Protein AF-A0A1I9G8Q1-F1 (afdb_monomer)

Secondary structure (DSSP, 8-state):
-EEEEE-SS-S-TT-SEEEEEEEEE-TT--TTSPPEEEEEESS-SSGGGSB-TTGGGT----GGG-SSBS-EEEEGGG-EE-----GGG--TT-EEEEE-TTS-EEEEEEEEEETTEEEEEETTT--EEEEEGGGEEE----S--TTHHHHTTSS--

Foldseek 3Di:
DWWWAADPDCLDPVAGTFTWDFDAWDPPQDPPGATKTFIAGPAAQDQQNAADPCLVVVRDPCPPNDSYYPGDIGGPVRIHHDDADDLVPDDAQFWKWAQDPVRHTFIWGFHDDDPQKTWTQGPPPRDTDIDGSVRIGGRDPPPDDPVVVVVVVVVPD

Mean predicted aligned error: 7.54 Å

Solvent-accessible surface area (backbone atoms only — not comparable to full-atom values): 9383 Å² total; per-residue (Å²): 92,70,27,26,33,67,63,101,60,89,87,43,95,92,56,72,63,37,54,24,32,52,77,46,73,51,90,81,53,51,101,86,46,74,57,35,27,25,31,41,49,74,71,23,67,48,64,60,40,32,70,29,69,42,50,80,64,80,63,56,85,53,70,91,76,42,70,34,22,86,46,48,83,39,51,53,86,66,47,42,83,60,72,86,69,65,69,87,73,64,45,71,70,34,48,26,32,36,70,42,96,89,76,29,34,42,56,23,32,30,72,41,78,58,90,64,37,31,35,30,30,30,68,89,78,64,49,72,47,79,43,50,59,92,55,49,43,64,51,84,75,72,86,80,61,81,74,61,69,61,60,66,58,71,76,70,119

Structure (mmCIF, N/CA/C/O backbone):
data_AF-A0A1I9G8Q1-F1
#
_entry.id   AF-A0A1I9G8Q1-F1
#
loop_
_atom_site.group_PDB
_atom_site.id
_atom_site.type_symbol
_atom_site.label_atom_id
_atom_site.label_alt_id
_atom_site.label_comp_id
_atom_site.label_asym_id
_atom_site.label_entity_id
_atom_site.label_seq_id
_atom_site.pdbx_PDB_ins_code
_atom_site.Cartn_x
_atom_site.Cartn_y
_atom_site.Cartn_z
_atom_site.occupancy
_atom_site.B_iso_or_equiv
_atom_site.auth_seq_id
_atom_site.auth_comp_id
_atom_site.auth_asym_id
_atom_site.auth_atom_id
_atom_site.pdbx_PDB_model_num
ATOM 1 N N . MET A 1 1 ? 13.715 -8.968 -3.236 1.00 86.50 1 MET A N 1
ATOM 2 C CA . MET A 1 1 ? 14.143 -8.683 -1.841 1.00 86.50 1 MET A CA 1
ATOM 3 C C . MET A 1 1 ? 13.046 -7.862 -1.184 1.00 86.50 1 MET A C 1
ATOM 5 O O . MET A 1 1 ? 12.560 -6.947 -1.833 1.00 86.50 1 MET A O 1
ATOM 9 N N . HIS A 1 2 ? 12.584 -8.235 0.009 1.00 94.38 2 HIS A N 1
ATOM 10 C CA . HIS A 1 2 ? 11.492 -7.534 0.697 1.00 94.38 2 HIS A CA 1
ATOM 11 C C . HIS A 1 2 ? 12.056 -6.391 1.551 1.00 94.38 2 HIS A C 1
ATOM 13 O O . HIS A 1 2 ? 13.112 -6.559 2.164 1.00 94.38 2 HIS A O 1
ATOM 19 N N . CYS A 1 3 ? 11.414 -5.228 1.528 1.00 94.88 3 CYS A N 1
ATOM 20 C CA . CYS A 1 3 ? 11.892 -4.018 2.185 1.00 94.88 3 CYS A CA 1
ATOM 21 C C . CYS A 1 3 ? 10.736 -3.116 2.637 1.00 94.88 3 CYS A C 1
ATOM 23 O O . CYS A 1 3 ? 9.564 -3.331 2.324 1.00 94.88 3 CYS A O 1
ATOM 25 N N . LEU A 1 4 ? 11.096 -2.072 3.375 1.00 94.81 4 LEU A N 1
ATOM 26 C CA . LEU A 1 4 ? 10.256 -0.906 3.593 1.00 94.81 4 LEU A CA 1
ATOM 27 C C . LEU A 1 4 ? 10.795 0.235 2.724 1.00 94.81 4 LEU A C 1
ATOM 29 O O . LEU A 1 4 ? 11.947 0.640 2.881 1.00 94.81 4 LEU A O 1
ATOM 33 N N . ALA A 1 5 ? 9.969 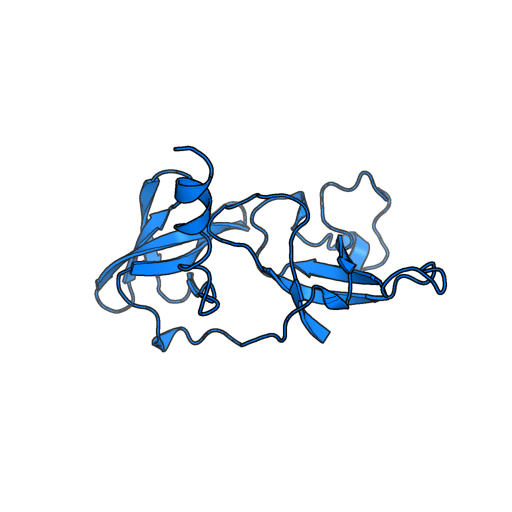0.757 1.822 1.00 95.25 5 ALA A N 1
ATOM 34 C CA . ALA A 1 5 ? 10.346 1.808 0.883 1.00 95.25 5 ALA A CA 1
ATOM 35 C C . ALA A 1 5 ? 9.529 3.091 1.117 1.00 95.25 5 ALA A C 1
ATOM 37 O O . ALA A 1 5 ? 8.339 3.003 1.447 1.00 95.25 5 ALA A O 1
ATOM 38 N N . PRO A 1 6 ? 10.122 4.285 0.938 1.00 94.75 6 PRO A N 1
ATOM 39 C CA . PRO A 1 6 ? 9.353 5.522 0.896 1.00 94.75 6 PRO A CA 1
ATOM 40 C C . PRO A 1 6 ? 8.471 5.553 -0.357 1.00 94.75 6 PRO A C 1
ATOM 42 O O . PRO A 1 6 ? 8.735 4.850 -1.336 1.00 94.75 6 PRO A O 1
ATOM 45 N N . TYR A 1 7 ? 7.443 6.399 -0.343 1.00 94.00 7 TYR A N 1
ATOM 46 C CA . TYR A 1 7 ? 6.684 6.748 -1.541 1.00 94.00 7 TYR A CA 1
ATOM 47 C C . TYR A 1 7 ? 6.874 8.230 -1.863 1.00 94.00 7 TYR A C 1
ATOM 49 O O . TYR A 1 7 ? 6.880 9.074 -0.967 1.00 94.00 7 TYR A O 1
ATOM 57 N N . ASN A 1 8 ? 7.049 8.552 -3.146 1.00 89.38 8 ASN A N 1
ATOM 58 C CA . ASN A 1 8 ? 7.358 9.909 -3.613 1.00 89.38 8 ASN A CA 1
ATOM 59 C C . ASN A 1 8 ? 6.218 10.919 -3.362 1.00 89.38 8 ASN A C 1
ATOM 61 O O . ASN A 1 8 ? 6.428 12.132 -3.415 1.00 89.38 8 ASN A O 1
ATOM 65 N N . ARG A 1 9 ? 5.009 10.430 -3.068 1.00 90.50 9 ARG A N 1
ATOM 66 C CA . ARG A 1 9 ? 3.817 11.224 -2.776 1.00 90.50 9 ARG A CA 1
ATOM 67 C C . ARG A 1 9 ? 3.296 10.897 -1.386 1.00 90.50 9 ARG A C 1
ATOM 69 O O . ARG A 1 9 ? 3.208 9.744 -0.979 1.00 90.50 9 ARG A O 1
ATOM 76 N N . THR A 1 10 ? 2.837 11.920 -0.676 1.00 89.19 10 THR A N 1
ATOM 77 C CA . THR A 1 10 ? 2.113 11.726 0.582 1.00 89.19 1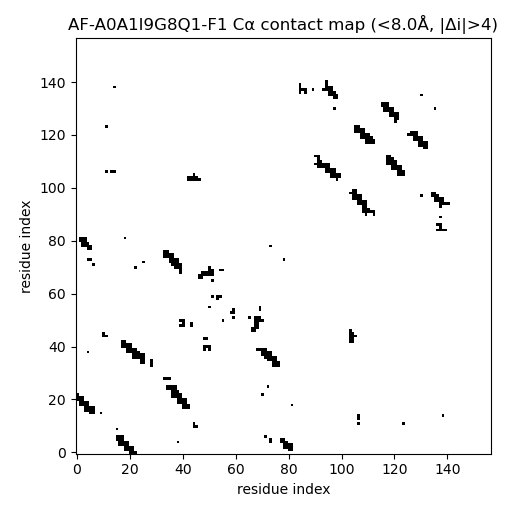0 THR A CA 1
ATOM 78 C C . THR A 1 10 ? 0.651 11.389 0.295 1.00 89.19 10 THR A C 1
ATOM 80 O O . THR A 1 10 ? -0.188 12.279 0.158 1.00 89.19 10 THR A O 1
ATOM 83 N N . VAL A 1 11 ? 0.347 10.097 0.202 1.00 90.12 11 VAL A N 1
ATOM 84 C CA . VAL A 1 11 ? -1.028 9.576 0.065 1.00 90.12 11 VAL A CA 1
ATOM 85 C C . VAL A 1 11 ? -1.729 9.415 1.413 1.00 90.12 11 VAL A C 1
ATOM 87 O O . VAL A 1 11 ? -2.951 9.504 1.494 1.00 90.12 11 VAL A O 1
ATOM 90 N N . ASP A 1 12 ? -0.952 9.227 2.478 1.00 89.69 12 ASP A N 1
ATOM 91 C CA . ASP A 1 12 ? -1.432 9.095 3.845 1.00 89.69 12 ASP A CA 1
ATOM 92 C C . ASP A 1 12 ? -0.370 9.627 4.812 1.00 89.69 12 ASP A C 1
ATOM 94 O O . ASP A 1 12 ? 0.782 9.206 4.777 1.00 89.69 12 ASP A O 1
ATOM 98 N N . ARG A 1 13 ? -0.741 10.571 5.680 1.00 87.88 13 ARG A N 1
ATOM 99 C CA . ARG A 1 13 ? 0.207 11.204 6.614 1.00 87.88 13 ARG A CA 1
ATOM 100 C C . ARG A 1 13 ? 0.653 10.283 7.744 1.00 87.88 13 ARG A C 1
ATOM 102 O O . ARG A 1 13 ? 1.623 10.601 8.416 1.00 87.88 13 ARG A O 1
ATOM 109 N N . ALA A 1 14 ? -0.070 9.198 7.995 1.00 86.62 14 ALA A N 1
ATOM 110 C CA . ALA A 1 14 ? 0.291 8.241 9.030 1.00 86.62 14 ALA A CA 1
ATOM 111 C C . ALA A 1 14 ? 1.232 7.141 8.517 1.00 86.62 14 ALA A C 1
ATOM 113 O O . ALA A 1 14 ? 1.663 6.297 9.300 1.00 86.62 14 ALA A O 1
ATOM 114 N N . VAL A 1 15 ? 1.528 7.127 7.213 1.00 88.94 15 VAL A N 1
ATOM 115 C CA . VAL A 1 15 ? 2.309 6.080 6.556 1.00 88.94 15 VAL A CA 1
ATOM 116 C C . VAL A 1 15 ? 3.475 6.721 5.817 1.00 88.94 15 VAL A C 1
ATOM 118 O O . VAL A 1 15 ? 3.302 7.328 4.766 1.00 88.94 15 VAL A O 1
ATOM 121 N N . HIS A 1 16 ? 4.675 6.585 6.376 1.00 87.88 16 HIS A N 1
ATOM 122 C CA . HIS A 1 16 ? 5.899 7.111 5.758 1.00 87.88 16 HIS A CA 1
ATOM 123 C C . HIS A 1 16 ? 6.647 6.060 4.936 1.00 87.88 16 HIS A C 1
ATOM 125 O O . HIS A 1 16 ? 7.286 6.387 3.940 1.00 87.88 16 HIS A O 1
ATOM 1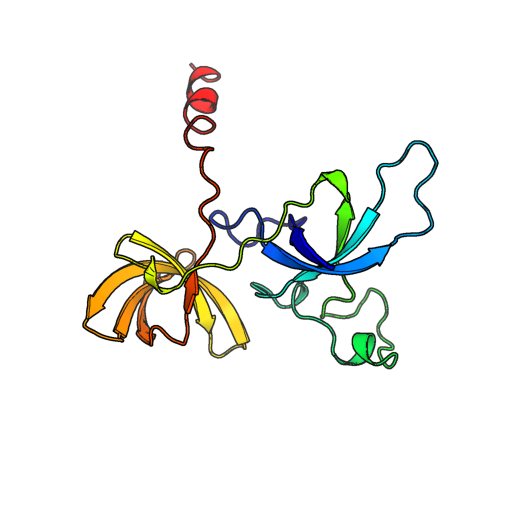31 N N . PHE A 1 17 ? 6.566 4.801 5.364 1.00 91.69 17 PHE A N 1
ATOM 132 C CA . PHE A 1 17 ? 7.202 3.672 4.706 1.00 91.69 17 PHE A CA 1
ATOM 133 C C . PHE A 1 17 ? 6.159 2.621 4.376 1.00 91.69 17 PHE A C 1
ATOM 135 O O . PHE A 1 17 ? 5.247 2.352 5.160 1.00 91.69 17 PHE A O 1
ATOM 142 N N . HIS A 1 18 ? 6.330 2.014 3.213 1.00 93.19 18 HIS A N 1
ATOM 143 C CA . HIS A 1 18 ? 5.446 0.998 2.689 1.00 93.19 18 HIS A CA 1
ATOM 144 C C . HIS A 1 18 ? 6.202 -0.312 2.555 1.00 93.19 18 HIS A C 1
ATOM 146 O O . HIS A 1 18 ? 7.327 -0.347 2.063 1.00 93.19 18 HIS A O 1
ATOM 152 N N . ASP A 1 19 ? 5.541 -1.387 2.963 1.00 93.88 19 ASP A N 1
ATOM 153 C CA . ASP A 1 19 ? 5.909 -2.745 2.588 1.00 93.88 19 ASP A CA 1
ATOM 154 C C . ASP A 1 19 ? 6.061 -2.827 1.061 1.00 93.88 19 ASP A C 1
ATOM 156 O O . ASP A 1 19 ? 5.141 -2.445 0.324 1.00 93.88 19 ASP A O 1
ATOM 160 N N . ALA A 1 20 ? 7.234 -3.261 0.604 1.00 96.06 20 ALA A N 1
ATOM 161 C CA . ALA A 1 20 ? 7.568 -3.322 -0.802 1.00 96.06 20 ALA A CA 1
ATOM 162 C C . ALA A 1 20 ? 8.506 -4.487 -1.139 1.00 96.06 20 ALA A C 1
ATOM 164 O O . ALA A 1 20 ? 9.192 -5.061 -0.291 1.00 96.06 20 ALA A O 1
ATOM 165 N N . VAL A 1 21 ? 8.561 -4.820 -2.425 1.00 96.62 21 VAL A N 1
ATOM 166 C CA . VAL A 1 21 ? 9.506 -5.786 -2.984 1.00 96.62 21 VAL A CA 1
ATOM 167 C C . VAL A 1 21 ? 10.350 -5.092 -4.041 1.00 96.62 21 VAL A C 1
ATOM 169 O O . VAL A 1 21 ? 9.808 -4.480 -4.960 1.00 96.62 21 VAL A O 1
ATOM 172 N N . ILE A 1 22 ? 11.674 -5.216 -3.925 1.00 96.75 22 ILE A N 1
ATOM 173 C CA . ILE A 1 22 ? 12.619 -4.824 -4.975 1.00 96.75 22 ILE A CA 1
ATOM 174 C C . ILE A 1 22 ? 12.400 -5.733 -6.183 1.00 96.75 22 ILE A C 1
ATOM 176 O O . ILE A 1 22 ? 12.574 -6.953 -6.067 1.00 96.75 22 ILE A O 1
ATOM 180 N N . LEU A 1 23 ? 12.014 -5.117 -7.298 1.00 95.38 23 LEU A N 1
ATOM 181 C CA . LEU A 1 23 ? 11.787 -5.745 -8.592 1.00 95.38 23 LEU A CA 1
ATOM 182 C C . LEU A 1 23 ? 13.079 -5.806 -9.409 1.00 95.38 23 LEU A C 1
ATOM 184 O O . LEU A 1 23 ? 13.399 -6.871 -9.925 1.00 95.38 23 LEU A O 1
ATOM 188 N N . ASP A 1 24 ? 13.799 -4.685 -9.514 1.00 93.81 24 ASP A N 1
ATOM 189 C CA . ASP A 1 24 ? 14.989 -4.569 -10.364 1.00 93.81 24 ASP A CA 1
ATOM 190 C C . ASP A 1 24 ? 15.923 -3.431 -9.916 1.00 93.81 24 ASP A C 1
ATOM 192 O O . ASP A 1 24 ? 15.525 -2.565 -9.129 1.00 93.81 24 ASP A O 1
ATOM 196 N N . PHE A 1 25 ? 17.149 -3.419 -10.435 1.00 92.50 25 PHE A N 1
ATOM 197 C CA . PHE A 1 25 ? 18.107 -2.321 -10.311 1.00 92.50 25 PHE A CA 1
ATOM 198 C C . PHE A 1 25 ? 17.991 -1.373 -11.510 1.00 92.50 25 PHE A C 1
ATOM 200 O O . PHE A 1 25 ? 17.621 -1.779 -12.607 1.00 92.50 25 PHE A O 1
ATOM 207 N N . VAL A 1 26 ? 18.283 -0.090 -11.305 1.00 91.69 26 VAL A N 1
ATOM 208 C CA . VAL A 1 26 ? 18.279 0.905 -12.387 1.00 91.69 26 VAL A CA 1
ATOM 209 C C . VAL A 1 26 ? 19.707 1.052 -12.917 1.00 91.69 26 VAL A C 1
ATOM 211 O O . VAL A 1 26 ? 20.588 1.480 -12.178 1.00 91.69 26 VAL A O 1
ATOM 214 N N . GLU A 1 27 ? 19.934 0.681 -14.181 1.00 79.69 27 GLU A N 1
ATOM 215 C CA . GLU A 1 27 ? 21.275 0.548 -14.788 1.00 79.69 27 GLU A CA 1
ATOM 216 C C . GLU A 1 27 ? 21.993 1.889 -15.078 1.00 79.69 27 GLU A C 1
ATOM 218 O O . GLU A 1 27 ? 23.198 1.889 -15.311 1.00 79.69 27 GLU A O 1
ATOM 223 N N . ASP A 1 28 ? 21.298 3.031 -14.996 1.00 67.44 28 ASP A N 1
ATOM 224 C CA . ASP A 1 28 ? 21.806 4.361 -15.390 1.00 67.44 28 ASP A CA 1
ATOM 225 C C . ASP A 1 28 ? 22.220 5.276 -14.213 1.00 67.44 28 ASP A C 1
ATOM 227 O O . ASP A 1 28 ? 22.279 6.499 -14.364 1.00 67.44 28 ASP A O 1
ATOM 231 N N . SER A 1 29 ? 22.508 4.741 -13.020 1.00 59.41 29 SER A N 1
ATOM 232 C CA . SER A 1 29 ? 23.127 5.563 -11.969 1.00 59.41 29 SER A CA 1
ATOM 233 C C . SER A 1 29 ? 24.572 5.872 -12.369 1.00 59.41 29 SER A C 1
ATOM 235 O O . SER A 1 29 ? 25.410 4.969 -12.403 1.00 59.41 29 SER A O 1
ATOM 237 N N . SER A 1 30 ? 24.869 7.134 -12.690 1.00 62.78 30 SER A N 1
ATOM 238 C CA . SER A 1 30 ? 26.254 7.590 -12.844 1.00 62.78 30 SER A CA 1
ATOM 239 C C . SER A 1 30 ? 27.049 7.296 -11.560 1.00 62.78 30 SER A C 1
ATOM 241 O O . SER A 1 30 ? 26.448 7.144 -10.501 1.00 62.78 30 SER A O 1
ATOM 243 N N . GLU A 1 31 ? 28.386 7.216 -11.600 1.00 61.91 31 GLU A N 1
ATOM 244 C CA . GLU A 1 31 ? 29.191 6.930 -10.387 1.00 61.91 31 GLU A CA 1
ATOM 245 C C . GLU A 1 31 ? 29.002 7.967 -9.251 1.00 61.91 31 GLU A C 1
ATOM 247 O O . GLU A 1 31 ? 29.451 7.747 -8.127 1.00 61.91 31 GLU A O 1
ATOM 252 N N . GLU A 1 32 ? 28.321 9.084 -9.532 1.00 66.44 32 GLU A N 1
ATOM 253 C CA . GLU A 1 32 ? 27.955 10.131 -8.576 1.00 66.44 32 GLU A CA 1
ATOM 254 C C . GLU A 1 32 ? 26.518 9.996 -8.026 1.00 66.44 32 GLU A C 1
ATOM 256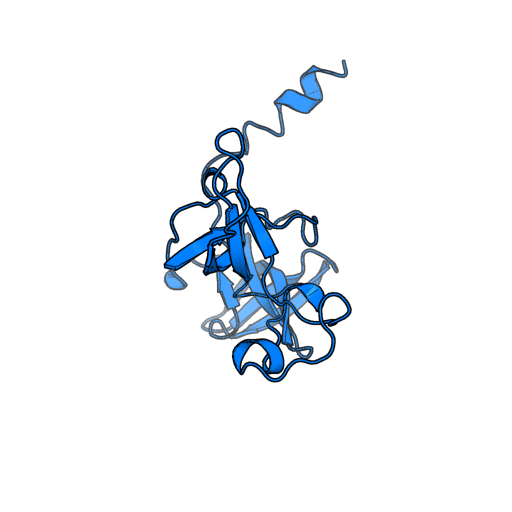 O O . GLU A 1 32 ? 26.187 10.635 -7.025 1.00 66.44 32 GLU A O 1
ATOM 261 N N . ASP A 1 33 ? 25.669 9.164 -8.639 1.00 67.31 33 ASP A N 1
ATOM 262 C CA . ASP A 1 33 ? 24.292 8.927 -8.207 1.00 67.31 33 ASP A CA 1
ATOM 263 C C . ASP A 1 33 ? 24.209 7.752 -7.225 1.00 67.31 33 ASP A C 1
ATOM 265 O O . ASP A 1 33 ? 24.789 6.687 -7.433 1.00 67.31 33 ASP A O 1
ATOM 269 N N . ASP A 1 34 ? 23.422 7.922 -6.160 1.00 82.88 34 ASP A N 1
ATOM 270 C CA . ASP A 1 34 ? 23.069 6.816 -5.269 1.00 82.88 34 ASP A CA 1
ATOM 271 C C . ASP A 1 34 ? 22.374 5.696 -6.061 1.00 82.88 34 ASP A C 1
ATOM 273 O O . ASP A 1 34 ? 21.519 5.967 -6.912 1.00 82.88 34 ASP A O 1
ATOM 277 N N . LEU A 1 35 ? 22.724 4.441 -5.761 1.00 90.88 35 LEU A N 1
ATOM 278 C CA . LEU A 1 35 ? 22.155 3.258 -6.409 1.00 90.88 35 LEU A CA 1
ATOM 279 C C . LEU A 1 35 ? 20.627 3.322 -6.331 1.00 90.88 35 LEU A C 1
ATOM 281 O O . LEU A 1 35 ? 20.067 3.492 -5.248 1.00 90.88 35 LEU A O 1
ATOM 285 N N . LYS A 1 36 ? 19.937 3.146 -7.458 1.00 93.81 36 LYS A N 1
ATOM 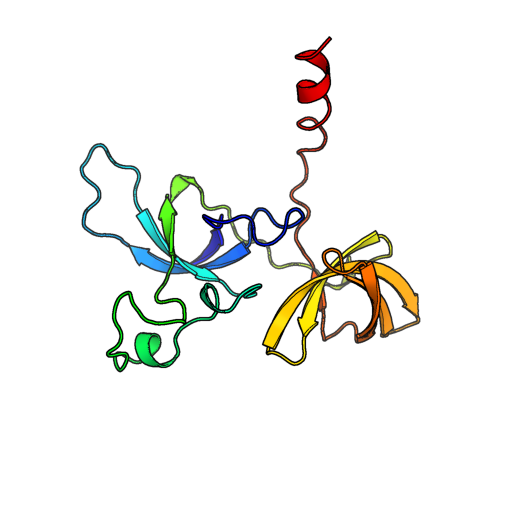286 C CA . LYS A 1 36 ? 18.470 3.134 -7.505 1.00 93.81 36 LYS A CA 1
ATOM 287 C C . LYS A 1 36 ? 17.934 1.748 -7.803 1.00 93.81 36 LYS A C 1
ATOM 289 O O . LYS A 1 36 ? 18.535 0.958 -8.530 1.00 93.81 36 LYS A O 1
ATOM 294 N N . VAL A 1 37 ? 16.757 1.480 -7.258 1.00 95.44 37 VAL A N 1
ATOM 295 C CA . VAL A 1 37 ? 16.001 0.257 -7.510 1.00 95.44 37 VAL A CA 1
ATOM 296 C C . VAL A 1 37 ? 14.553 0.574 -7.836 1.00 95.44 37 VAL A C 1
ATOM 298 O O . VAL A 1 37 ? 14.014 1.590 -7.399 1.00 95.44 37 VAL A O 1
ATOM 301 N N . LYS A 1 38 ? 13.905 -0.328 -8.568 1.00 96.06 38 LYS A N 1
ATOM 302 C CA . LYS A 1 38 ? 12.457 -0.320 -8.776 1.00 96.06 38 LYS A CA 1
ATOM 303 C C . LYS A 1 38 ? 11.784 -1.176 -7.717 1.00 96.06 38 LYS A C 1
ATOM 305 O O . LYS A 1 38 ? 12.153 -2.336 -7.536 1.00 96.06 38 LYS A O 1
ATOM 310 N N . VAL A 1 39 ? 10.778 -0.630 -7.040 1.00 97.50 39 VAL A N 1
ATOM 311 C CA . VAL A 1 39 ? 10.008 -1.339 -6.006 1.00 97.50 39 VAL A CA 1
ATOM 312 C C . VAL A 1 39 ? 8.523 -1.412 -6.338 1.00 97.50 39 VAL A C 1
ATOM 314 O O . VAL A 1 39 ? 7.956 -0.486 -6.911 1.00 97.50 39 VAL A O 1
ATOM 317 N N . LEU A 1 40 ? 7.874 -2.503 -5.934 1.00 97.50 40 LEU A N 1
ATOM 318 C CA . LEU A 1 40 ? 6.418 -2.656 -5.967 1.00 97.50 40 LEU A CA 1
ATOM 319 C C . LEU A 1 40 ? 5.866 -2.687 -4.545 1.00 97.50 40 LEU A C 1
ATOM 321 O O . LEU A 1 40 ? 6.361 -3.441 -3.711 1.00 97.50 40 LEU A O 1
ATOM 325 N N . TYR A 1 41 ? 4.822 -1.904 -4.283 1.00 95.94 41 TYR A N 1
ATOM 326 C CA . TYR A 1 41 ? 4.215 -1.791 -2.958 1.00 95.94 41 TYR A CA 1
ATOM 327 C C . TYR A 1 41 ? 3.199 -2.907 -2.687 1.00 95.94 41 TYR A C 1
ATOM 329 O O . TYR A 1 41 ? 2.334 -3.190 -3.518 1.00 95.94 41 TYR A O 1
ATOM 337 N N . GLY A 1 42 ? 3.263 -3.508 -1.496 1.00 93.25 42 GLY A N 1
ATOM 338 C CA . GLY A 1 42 ? 2.393 -4.618 -1.089 1.00 93.25 42 GLY A CA 1
ATOM 339 C C . GLY A 1 42 ? 0.976 -4.195 -0.682 1.00 93.25 42 GLY A C 1
ATOM 340 O O . GLY A 1 42 ? 0.020 -4.941 -0.889 1.00 93.25 42 GLY A O 1
ATOM 341 N N . HIS A 1 43 ? 0.820 -2.977 -0.151 1.00 93.94 43 HIS A N 1
ATOM 342 C CA . HIS A 1 43 ? -0.453 -2.455 0.366 1.00 93.94 43 HIS A CA 1
ATOM 343 C C . HIS A 1 43 ? -0.829 -1.148 -0.352 1.00 93.94 43 HIS A C 1
ATOM 345 O O . HIS A 1 43 ? -0.599 -0.059 0.177 1.00 93.94 43 HIS A O 1
ATOM 351 N N . PRO A 1 44 ? -1.358 -1.221 -1.587 1.00 94.62 44 PRO A N 1
ATOM 352 C CA . PRO A 1 44 ? -1.637 -0.039 -2.393 1.00 94.62 44 PRO A CA 1
ATOM 353 C C . PRO A 1 44 ? -2.745 0.820 -1.772 1.00 94.62 44 PRO A C 1
ATOM 355 O O . PRO A 1 44 ? -3.871 0.353 -1.585 1.00 94.62 44 PRO A O 1
ATOM 358 N N . LEU A 1 45 ? -2.425 2.086 -1.491 1.00 94.06 45 LEU A N 1
ATOM 359 C CA . LEU A 1 45 ? -3.370 3.077 -0.954 1.00 94.06 45 LEU A CA 1
ATOM 360 C C . LEU A 1 45 ? -4.091 3.850 -2.064 1.00 94.06 45 LEU A C 1
ATOM 362 O O . LEU A 1 45 ? -5.199 4.346 -1.877 1.00 94.06 45 LEU A O 1
ATOM 366 N N . GLU A 1 46 ? -3.492 3.901 -3.251 1.00 93.31 46 GLU A N 1
ATOM 367 C CA . GLU A 1 46 ? -4.088 4.472 -4.453 1.00 93.31 46 GLU A CA 1
ATOM 368 C C . GLU A 1 46 ? -3.839 3.589 -5.681 1.00 93.31 46 GLU A C 1
ATOM 370 O O . GLU A 1 46 ? -3.040 2.650 -5.663 1.00 93.31 46 GLU A O 1
ATOM 375 N N . ALA A 1 47 ? -4.539 3.887 -6.778 1.00 91.38 47 ALA A N 1
ATOM 376 C CA . ALA A 1 47 ? -4.469 3.082 -7.993 1.00 91.38 47 ALA A CA 1
ATOM 377 C C . ALA A 1 47 ? -3.052 2.997 -8.583 1.00 91.38 47 ALA A C 1
ATOM 379 O O . ALA A 1 47 ? -2.676 1.917 -9.032 1.00 91.38 47 ALA A O 1
ATOM 380 N N . ALA A 1 48 ? -2.284 4.090 -8.520 1.00 93.25 48 ALA A N 1
ATOM 381 C CA . ALA A 1 48 ? -0.921 4.173 -9.042 1.00 93.25 48 ALA A CA 1
ATOM 382 C C . ALA A 1 48 ? 0.067 3.249 -8.309 1.00 93.25 48 ALA A C 1
ATOM 384 O O . ALA A 1 48 ? 1.071 2.860 -8.891 1.00 93.25 48 ALA A O 1
ATOM 385 N N . MET A 1 49 ? -0.236 2.843 -7.070 1.00 95.75 49 MET A N 1
ATOM 386 C CA . MET A 1 49 ? 0.578 1.886 -6.314 1.00 95.75 49 MET A CA 1
ATOM 387 C C . MET A 1 49 ? 0.264 0.427 -6.661 1.00 95.75 49 MET A C 1
ATOM 389 O O . MET A 1 49 ? 1.051 -0.458 -6.339 1.00 95.75 49 MET A O 1
ATOM 393 N N . ARG A 1 50 ? -0.896 0.141 -7.270 1.00 95.56 50 ARG A N 1
ATOM 394 C CA . ARG A 1 50 ? -1.296 -1.240 -7.573 1.00 95.56 50 ARG A CA 1
ATOM 395 C C . ARG A 1 50 ? -0.398 -1.808 -8.671 1.00 95.56 50 ARG A C 1
ATOM 397 O O . ARG A 1 50 ? -0.368 -1.199 -9.740 1.00 95.56 50 ARG A O 1
ATOM 404 N N . PRO A 1 51 ? 0.260 -2.961 -8.467 1.00 95.75 51 PRO A N 1
ATOM 405 C CA . PRO A 1 51 ? 1.072 -3.582 -9.506 1.00 95.75 51 PRO A CA 1
ATOM 406 C C . PRO A 1 51 ? 0.269 -3.845 -10.781 1.00 95.75 51 PRO A C 1
ATOM 408 O O . PRO A 1 51 ? -0.863 -4.333 -10.739 1.00 95.75 51 PRO A O 1
ATOM 411 N N . CYS A 1 52 ? 0.857 -3.527 -11.928 1.00 96.19 52 CYS A N 1
ATOM 412 C CA . CYS A 1 52 ? 0.293 -3.857 -13.225 1.00 96.19 52 CYS A CA 1
ATOM 413 C C . CYS A 1 52 ? 0.529 -5.341 -13.528 1.00 96.19 52 CYS A C 1
ATOM 415 O O . CYS A 1 52 ? 1.633 -5.741 -13.895 1.00 96.19 52 CYS A O 1
ATOM 417 N N . GLU A 1 53 ? -0.518 -6.162 -13.438 1.00 95.12 53 GLU A N 1
ATOM 418 C CA . GLU A 1 53 ? -0.428 -7.595 -13.754 1.00 95.12 53 GLU A CA 1
ATOM 419 C C . GLU A 1 53 ? 0.073 -7.846 -15.184 1.00 95.12 53 GLU A C 1
ATOM 421 O O . GLU A 1 53 ? 0.810 -8.793 -15.424 1.00 95.12 53 GLU A O 1
ATOM 426 N N . TYR A 1 54 ? -0.276 -6.993 -16.150 1.00 97.00 54 TYR A N 1
ATOM 427 C CA . TYR A 1 54 ? 0.208 -7.140 -17.525 1.00 97.00 54 TYR A CA 1
ATOM 428 C C . TYR A 1 54 ? 1.701 -6.849 -17.651 1.00 97.00 54 TYR A C 1
ATOM 430 O O . TYR A 1 54 ? 2.369 -7.529 -18.419 1.00 97.00 54 TYR A O 1
ATOM 438 N N . PHE A 1 55 ? 2.231 -5.877 -16.908 1.00 96.31 55 PHE A N 1
ATOM 439 C CA . PHE A 1 55 ? 3.660 -5.563 -16.913 1.00 96.31 55 PHE A CA 1
ATOM 440 C C . PHE A 1 55 ? 4.467 -6.699 -16.291 1.00 96.31 55 PHE A C 1
ATOM 442 O O . PHE A 1 55 ? 5.431 -7.146 -16.891 1.00 96.31 55 PHE A O 1
ATOM 449 N N . LEU A 1 56 ? 3.990 -7.255 -15.172 1.00 94.50 56 LEU A N 1
ATOM 450 C CA . LEU A 1 56 ? 4.601 -8.421 -14.523 1.00 94.50 56 LEU A CA 1
ATOM 451 C C . LEU A 1 56 ? 4.642 -9.684 -15.397 1.00 94.50 56 LEU A C 1
ATOM 453 O O . LEU A 1 56 ? 5.333 -10.637 -15.057 1.00 94.50 56 LEU A O 1
ATOM 457 N N . ASN A 1 57 ? 3.869 -9.715 -16.483 1.00 95.94 57 ASN A N 1
ATOM 458 C CA . ASN A 1 57 ? 3.835 -10.817 -17.439 1.00 95.94 57 ASN A CA 1
ATOM 459 C C . ASN A 1 57 ? 4.395 -10.409 -18.816 1.00 95.94 57 ASN A C 1
ATOM 461 O O . ASN A 1 57 ? 4.087 -11.085 -19.794 1.00 95.94 57 ASN A O 1
ATOM 465 N N . ASP A 1 58 ? 5.111 -9.284 -18.925 1.00 94.88 58 ASP A N 1
ATOM 466 C CA . ASP A 1 58 ? 5.677 -8.755 -20.180 1.00 94.88 58 ASP A CA 1
ATOM 467 C C . ASP A 1 58 ? 4.639 -8.514 -21.299 1.00 94.88 58 ASP A C 1
ATOM 469 O O . ASP A 1 58 ? 4.905 -8.654 -22.492 1.00 94.88 58 ASP A O 1
ATOM 473 N N . ARG A 1 59 ? 3.408 -8.152 -20.919 1.00 97.00 59 ARG A N 1
ATOM 474 C CA . ARG A 1 59 ? 2.262 -7.921 -21.824 1.00 97.00 59 ARG A CA 1
ATOM 475 C C . ARG A 1 59 ? 1.697 -6.503 -21.782 1.00 97.00 59 ARG A C 1
ATOM 477 O O . ARG A 1 59 ? 0.731 -6.222 -22.490 1.00 97.00 59 ARG A O 1
ATOM 484 N N . CYS A 1 60 ? 2.223 -5.614 -20.939 1.00 97.25 60 CYS A N 1
ATOM 485 C CA . CYS A 1 60 ? 1.728 -4.239 -20.878 1.00 97.25 60 CYS A CA 1
ATOM 486 C C . CYS A 1 60 ? 2.210 -3.429 -22.087 1.00 97.25 60 CYS A C 1
ATOM 488 O O . CYS A 1 60 ? 3.400 -3.384 -22.375 1.00 97.25 60 CYS A O 1
ATOM 490 N N . ASN A 1 61 ? 1.288 -2.737 -22.754 1.00 96.88 61 ASN A N 1
ATOM 491 C CA . ASN A 1 61 ? 1.552 -1.893 -23.922 1.00 96.88 61 ASN A CA 1
ATOM 492 C C . ASN A 1 61 ? 1.342 -0.389 -23.660 1.00 96.88 61 ASN A C 1
ATOM 494 O O . ASN A 1 61 ? 1.461 0.407 -24.586 1.00 96.88 61 ASN A O 1
ATOM 498 N N . TYR A 1 62 ? 1.032 0.005 -22.420 1.00 95.88 62 TYR A N 1
ATOM 499 C CA . TYR A 1 62 ? 0.770 1.403 -22.047 1.00 95.88 62 TYR A CA 1
ATOM 500 C C . TYR A 1 62 ? 2.027 2.186 -21.635 1.00 95.88 62 TYR A C 1
ATOM 502 O O . TYR A 1 62 ? 1.964 3.403 -21.487 1.00 95.88 62 TYR A O 1
ATOM 510 N N . GLY A 1 63 ? 3.164 1.512 -21.422 1.00 92.00 63 GLY A N 1
ATOM 511 C CA . GLY A 1 63 ? 4.402 2.164 -20.980 1.00 92.00 63 GLY A CA 1
ATOM 512 C C . GLY A 1 63 ? 4.187 3.034 -19.734 1.00 92.00 63 GLY A C 1
ATOM 513 O O . GLY A 1 63 ? 3.526 2.610 -18.787 1.00 92.00 63 GLY A O 1
ATOM 514 N N . ASN A 1 64 ? 4.703 4.264 -19.763 1.00 89.94 64 ASN A N 1
ATOM 515 C CA . ASN A 1 64 ? 4.599 5.230 -18.661 1.00 89.94 64 ASN A CA 1
ATOM 516 C C . ASN A 1 64 ? 3.184 5.808 -18.464 1.00 89.94 64 ASN A C 1
ATOM 518 O O . ASN A 1 64 ? 2.921 6.434 -17.443 1.00 89.94 64 ASN A O 1
ATOM 522 N N . GLU A 1 65 ? 2.263 5.603 -19.412 1.00 92.94 65 GLU A N 1
ATOM 523 C CA . GLU A 1 65 ? 0.862 6.040 -19.294 1.00 92.94 65 GLU A CA 1
ATOM 524 C C . GLU A 1 65 ? -0.030 4.983 -18.617 1.00 92.94 65 GLU A C 1
ATOM 526 O O . GLU A 1 65 ? -1.245 5.166 -18.470 1.00 92.94 65 GLU A O 1
ATOM 531 N N . CYS A 1 66 ? 0.549 3.851 -18.201 1.00 94.69 66 CYS A N 1
ATOM 532 C CA . CYS A 1 66 ? -0.182 2.825 -17.476 1.00 94.69 66 CYS A CA 1
ATOM 533 C C . CYS A 1 66 ? -0.704 3.377 -16.143 1.00 94.69 66 CYS A C 1
ATOM 535 O O . CYS A 1 66 ? 0.027 3.967 -15.355 1.00 94.69 66 CYS A O 1
ATOM 537 N N . ARG A 1 67 ? -1.987 3.142 -15.845 1.00 93.06 67 ARG A N 1
ATOM 538 C CA . ARG A 1 67 ? -2.608 3.596 -14.583 1.00 93.06 67 ARG A CA 1
ATOM 539 C C . ARG A 1 67 ? -2.220 2.747 -13.365 1.00 93.06 67 ARG A C 1
ATOM 541 O O . ARG A 1 67 ? -2.687 3.026 -12.261 1.00 93.06 67 ARG A O 1
ATOM 548 N N . PHE A 1 68 ? -1.457 1.684 -13.587 1.00 95.00 68 PHE A N 1
ATOM 549 C CA . PHE A 1 68 ? -1.000 0.723 -12.591 1.00 95.00 68 PHE A CA 1
ATOM 550 C C . PHE A 1 68 ? 0.529 0.760 -12.530 1.00 95.00 68 PHE A C 1
ATOM 552 O O . PHE A 1 68 ? 1.183 1.023 -13.537 1.00 95.00 68 PHE A O 1
ATOM 559 N N . SER A 1 69 ? 1.094 0.462 -11.365 1.00 95.75 69 SER A N 1
ATOM 560 C CA . SER A 1 69 ? 2.529 0.535 -11.109 1.00 95.75 69 SER A CA 1
ATOM 561 C C . SER A 1 69 ? 3.319 -0.450 -11.973 1.00 95.75 69 SER A C 1
ATOM 563 O O . SER A 1 69 ? 3.025 -1.649 -11.995 1.00 95.75 69 SER A O 1
ATOM 565 N N . HIS A 1 70 ? 4.361 0.055 -12.631 1.00 96.12 70 HIS A N 1
ATOM 566 C CA . HIS A 1 70 ? 5.449 -0.737 -13.221 1.00 96.12 70 HIS A CA 1
ATOM 567 C C . HIS A 1 70 ? 6.683 -0.783 -12.298 1.00 96.12 70 HIS A C 1
ATOM 569 O O . HIS A 1 70 ? 7.780 -1.137 -12.722 1.00 96.12 70 HIS A O 1
ATOM 575 N N . GLY A 1 71 ? 6.503 -0.407 -11.032 1.00 95.38 71 GLY A N 1
ATOM 576 C CA . GLY A 1 71 ? 7.577 -0.130 -10.093 1.00 95.38 71 GLY A CA 1
ATOM 577 C C . GLY A 1 71 ? 7.802 1.370 -9.923 1.00 95.38 71 GLY A C 1
ATOM 578 O O . GLY A 1 71 ? 7.644 2.143 -10.866 1.00 95.38 71 GLY A O 1
ATOM 579 N N . GLU A 1 72 ? 8.148 1.770 -8.706 1.00 95.12 72 GLU A N 1
ATOM 580 C CA . GLU A 1 72 ? 8.591 3.122 -8.365 1.00 95.12 72 GLU A CA 1
ATOM 581 C C . GLU A 1 72 ? 10.111 3.114 -8.191 1.00 95.12 72 GLU A C 1
ATOM 583 O O . GLU A 1 72 ? 10.647 2.207 -7.550 1.00 95.12 72 GLU A O 1
ATOM 588 N N . GLU A 1 73 ? 10.804 4.099 -8.760 1.00 95.12 73 GLU A N 1
ATOM 589 C CA . GLU A 1 73 ? 12.249 4.235 -8.579 1.00 95.12 73 GLU A CA 1
ATOM 590 C C . GLU A 1 73 ? 12.549 4.903 -7.240 1.00 95.12 73 GLU A C 1
ATOM 592 O O . GLU A 1 73 ? 12.141 6.034 -6.973 1.00 95.12 73 GLU A O 1
ATOM 597 N N . VAL A 1 74 ? 13.290 4.199 -6.391 1.00 94.75 74 VAL A N 1
ATOM 598 C CA . VAL A 1 74 ? 13.702 4.677 -5.073 1.00 94.75 74 VAL A CA 1
ATOM 599 C C . VAL A 1 74 ? 15.204 4.505 -4.909 1.00 94.75 74 VAL A C 1
ATOM 601 O O . VAL A 1 74 ? 15.806 3.563 -5.427 1.00 94.75 74 VAL A O 1
ATOM 604 N N . SER A 1 75 ? 15.814 5.432 -4.176 1.00 94.38 75 SER A N 1
ATOM 605 C CA . SER A 1 75 ? 17.205 5.299 -3.757 1.00 94.38 75 SER A CA 1
ATOM 606 C C . SER A 1 75 ? 17.341 4.076 -2.843 1.00 94.38 75 SER A C 1
ATOM 608 O O . SER A 1 75 ? 16.520 3.854 -1.946 1.00 94.38 75 SER A O 1
ATOM 610 N N . PHE A 1 76 ? 18.365 3.262 -3.086 1.00 93.31 76 PHE A N 1
ATOM 611 C CA . PHE A 1 76 ? 18.627 2.049 -2.322 1.00 93.31 76 PHE A CA 1
ATOM 612 C C . PHE A 1 76 ? 18.959 2.385 -0.866 1.00 93.31 76 PHE A C 1
ATOM 614 O O . PHE A 1 76 ? 18.501 1.693 0.041 1.00 93.31 76 PHE A O 1
ATOM 621 N N . SER A 1 77 ? 19.682 3.486 -0.628 1.00 94.00 77 SER A N 1
ATOM 622 C CA . SER A 1 77 ? 20.004 3.953 0.726 1.00 94.00 77 SER A CA 1
ATOM 623 C C . SER A 1 77 ? 18.780 4.435 1.520 1.00 94.00 77 SER A C 1
ATOM 625 O O . SER A 1 77 ? 18.819 4.463 2.750 1.00 94.00 77 SER A O 1
ATOM 627 N N . ALA A 1 78 ? 17.673 4.767 0.845 1.00 94.19 78 ALA A N 1
ATOM 628 C CA . ALA A 1 78 ? 16.414 5.142 1.487 1.00 94.19 78 ALA A CA 1
ATOM 629 C C . ALA A 1 78 ? 15.565 3.937 1.937 1.00 94.19 78 ALA A C 1
ATOM 631 O O . ALA A 1 78 ? 14.560 4.122 2.633 1.00 94.19 78 ALA A O 1
ATOM 632 N N . LEU A 1 79 ? 15.931 2.714 1.542 1.00 94.56 79 LEU A N 1
ATOM 633 C CA . LEU A 1 79 ? 15.234 1.503 1.964 1.00 94.56 79 LEU A CA 1
ATOM 634 C C . LEU A 1 79 ? 15.534 1.170 3.425 1.00 94.56 79 LEU A C 1
ATOM 636 O O . LEU A 1 79 ? 16.635 1.389 3.927 1.00 94.56 79 LEU A O 1
ATOM 640 N N . ARG A 1 80 ? 14.555 0.570 4.103 1.00 94.19 80 ARG A N 1
ATOM 641 C CA . ARG A 1 80 ? 14.748 -0.036 5.426 1.00 94.19 80 ARG A CA 1
ATOM 642 C C . ARG A 1 80 ? 14.515 -1.536 5.359 1.00 94.19 80 ARG A C 1
ATOM 644 O O . ARG A 1 80 ? 13.769 -2.029 4.507 1.00 94.19 80 ARG A O 1
ATOM 651 N N . GLU A 1 81 ? 15.141 -2.253 6.284 1.00 92.12 81 GLU A N 1
ATOM 652 C CA . GLU A 1 81 ? 14.910 -3.683 6.450 1.00 92.12 81 GLU A CA 1
ATOM 653 C C . GLU A 1 81 ? 13.435 -3.951 6.743 1.00 92.12 81 GLU A C 1
ATOM 655 O O . GLU A 1 81 ? 12.793 -3.258 7.539 1.00 92.12 81 GLU A O 1
ATOM 660 N N . TYR A 1 82 ? 12.892 -4.966 6.080 1.00 89.44 82 TYR A N 1
ATOM 661 C CA . TYR A 1 82 ? 11.548 -5.410 6.378 1.00 89.44 82 TYR A CA 1
ATOM 662 C C . TYR A 1 82 ? 11.479 -6.090 7.736 1.00 89.44 82 TYR A C 1
ATOM 664 O O . TYR A 1 82 ? 12.286 -6.959 8.064 1.00 89.44 82 TYR A O 1
ATOM 672 N N . GLN A 1 83 ? 10.432 -5.751 8.478 1.00 84.88 83 GLN A N 1
ATOM 673 C CA . GLN A 1 83 ? 10.018 -6.483 9.658 1.00 84.88 83 GLN A CA 1
ATOM 674 C C . GLN A 1 83 ? 8.589 -6.957 9.448 1.00 84.88 83 GLN A C 1
ATOM 676 O O . GLN A 1 83 ? 7.681 -6.142 9.276 1.00 84.88 83 GLN A O 1
ATOM 681 N N . GLN A 1 84 ? 8.402 -8.277 9.462 1.00 85.38 84 GLN A N 1
ATOM 682 C CA . GLN A 1 84 ? 7.076 -8.867 9.372 1.00 85.38 84 GLN A CA 1
ATOM 683 C C . GLN A 1 84 ? 6.230 -8.403 10.563 1.00 85.38 84 GLN A C 1
ATOM 685 O O . GLN A 1 84 ? 6.625 -8.649 11.706 1.00 85.38 84 GLN A O 1
ATOM 690 N N . PRO A 1 85 ? 5.086 -7.734 10.334 1.00 84.69 85 PRO A N 1
ATOM 691 C CA . PRO A 1 85 ? 4.273 -7.252 11.436 1.00 84.69 85 PRO A CA 1
ATOM 692 C C . PRO A 1 85 ? 3.618 -8.404 12.196 1.00 84.69 85 PRO A C 1
ATOM 694 O O . PRO A 1 85 ? 3.035 -9.311 11.600 1.00 84.69 85 PRO A O 1
ATOM 697 N N . ASP A 1 86 ? 3.666 -8.332 13.524 1.00 85.69 86 ASP A N 1
ATOM 698 C CA . ASP A 1 86 ? 2.996 -9.287 14.399 1.00 85.69 86 ASP A CA 1
ATOM 699 C C . ASP A 1 86 ? 1.575 -8.808 14.725 1.00 85.69 86 ASP A C 1
ATOM 701 O O . ASP A 1 86 ? 1.362 -7.855 15.480 1.00 85.69 86 ASP A O 1
ATOM 705 N N . ILE A 1 87 ? 0.579 -9.488 14.153 1.00 85.88 87 ILE A N 1
ATOM 706 C CA . ILE A 1 87 ? -0.836 -9.165 14.355 1.00 85.88 87 ILE A CA 1
ATOM 707 C C . ILE A 1 87 ? -1.303 -9.371 15.801 1.00 85.88 87 ILE A C 1
ATOM 709 O O . ILE A 1 87 ? -2.278 -8.744 16.222 1.00 85.88 87 ILE A O 1
ATOM 713 N N . SER A 1 88 ? -0.606 -10.203 16.580 1.00 87.50 88 SER A N 1
ATOM 714 C CA . SER A 1 88 ? -0.927 -10.425 17.994 1.00 87.50 88 SER A CA 1
ATOM 715 C C . SER A 1 88 ? -0.636 -9.196 18.863 1.00 87.50 88 SER A C 1
ATOM 717 O O . SER A 1 88 ? -1.200 -9.059 19.947 1.00 87.50 88 SER A O 1
ATOM 719 N N . MET A 1 89 ? 0.181 -8.259 18.366 1.00 88.31 89 MET A N 1
ATOM 720 C CA . MET A 1 89 ? 0.485 -6.992 19.037 1.00 88.31 89 MET A CA 1
ATOM 721 C C . MET A 1 89 ? -0.550 -5.888 18.763 1.00 88.31 89 MET A C 1
ATOM 723 O O . MET A 1 89 ? -0.429 -4.778 19.296 1.00 88.31 89 MET A O 1
ATOM 727 N N . VAL A 1 90 ? -1.560 -6.148 17.926 1.00 92.06 90 VAL A N 1
ATOM 728 C CA . VAL A 1 90 ? -2.632 -5.183 17.654 1.00 92.06 90 VAL A CA 1
ATOM 729 C C . VAL A 1 90 ? -3.491 -5.007 18.903 1.00 92.06 90 VAL A C 1
ATOM 731 O O . VAL A 1 90 ? -4.006 -5.967 19.466 1.00 92.06 90 VAL A O 1
ATOM 734 N N . ARG A 1 91 ? -3.660 -3.751 19.316 1.00 93.31 91 ARG A N 1
ATOM 735 C CA . ARG A 1 91 ? -4.455 -3.332 20.472 1.00 93.31 91 ARG A CA 1
ATOM 736 C C . ARG A 1 91 ? -5.211 -2.048 20.157 1.00 93.31 91 ARG A C 1
ATOM 738 O O . ARG A 1 91 ? -4.995 -1.438 19.108 1.00 93.31 91 ARG A O 1
ATOM 745 N N . GLU A 1 92 ? -6.065 -1.599 21.071 1.00 95.06 92 GLU A N 1
ATOM 746 C CA . GLU A 1 92 ? -6.640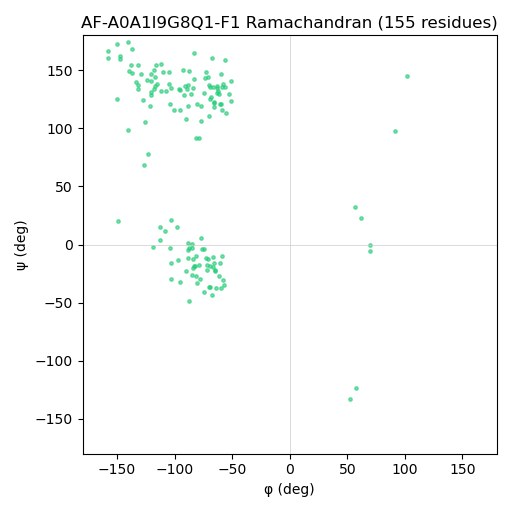 -0.256 20.987 1.00 95.06 92 GLU A CA 1
ATOM 747 C C . GLU A 1 92 ? -5.546 0.801 20.786 1.00 95.06 92 GLU A C 1
ATOM 749 O O . GLU A 1 92 ? -4.453 0.724 21.350 1.00 95.06 9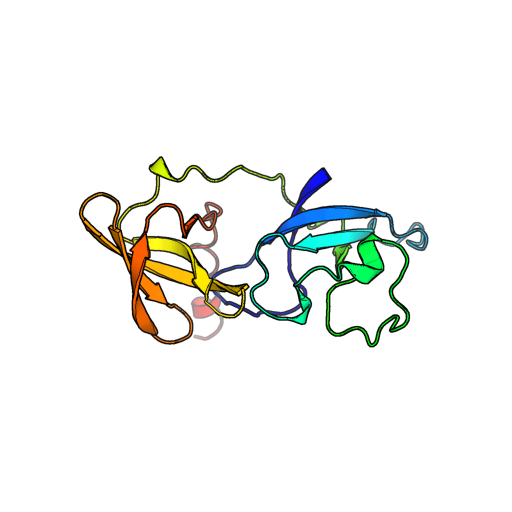2 GLU A O 1
ATOM 754 N N . ASN A 1 93 ? -5.852 1.792 19.954 1.00 94.12 93 ASN A N 1
ATOM 755 C CA . ASN A 1 93 ? -4.950 2.822 19.446 1.00 94.12 93 ASN A CA 1
ATOM 756 C C . ASN A 1 93 ? -3.868 2.367 18.455 1.00 94.12 93 ASN A C 1
ATOM 758 O O . ASN A 1 93 ? -3.216 3.250 17.888 1.00 94.12 93 ASN A O 1
ATOM 762 N N . SER A 1 94 ? -3.692 1.072 18.170 1.00 94.00 94 SER A N 1
ATOM 763 C CA . SER A 1 94 ? -2.792 0.631 17.094 1.00 94.00 94 SER A CA 1
ATOM 764 C C . SER A 1 94 ? -3.218 1.206 15.739 1.00 94.00 94 SER A C 1
ATOM 766 O O . SER A 1 94 ? -4.411 1.384 15.472 1.00 94.00 94 SER A O 1
ATOM 768 N N . LEU A 1 95 ? -2.233 1.492 14.881 1.00 94.25 95 LEU A N 1
ATOM 769 C CA . LEU A 1 95 ? -2.479 1.813 13.476 1.00 94.25 95 LEU A CA 1
ATOM 770 C C . LEU A 1 95 ? -2.465 0.538 12.643 1.00 94.25 95 LEU A C 1
ATOM 772 O O . LEU A 1 95 ? -1.572 -0.300 12.780 1.00 94.25 95 LEU A O 1
ATOM 776 N N . VAL A 1 96 ? -3.460 0.407 11.779 1.00 95.56 96 VAL A N 1
ATOM 777 C CA . VAL A 1 96 ? -3.651 -0.758 10.919 1.00 95.56 96 VAL A CA 1
ATOM 778 C C . VAL A 1 96 ? -4.088 -0.305 9.534 1.00 95.56 96 VAL A C 1
ATOM 780 O O . VAL A 1 96 ? -4.771 0.708 9.388 1.00 95.56 96 VAL A O 1
ATOM 783 N N . PHE A 1 97 ? -3.718 -1.061 8.512 1.00 95.88 97 PHE A N 1
ATOM 784 C CA . PHE A 1 97 ? -4.379 -1.010 7.224 1.00 95.88 97 PHE A CA 1
ATOM 785 C C . PHE A 1 97 ? -5.625 -1.882 7.246 1.00 95.88 97 PHE A C 1
ATOM 787 O O . PHE A 1 97 ? -5.627 -2.973 7.812 1.00 95.88 97 PHE A O 1
ATOM 794 N N . VAL A 1 98 ? -6.666 -1.404 6.576 1.00 95.31 98 VAL A N 1
ATOM 795 C CA . VAL A 1 98 ? -7.913 -2.123 6.328 1.00 95.31 98 VAL A CA 1
ATOM 796 C C . VAL A 1 98 ? -8.110 -2.235 4.825 1.00 95.31 98 VAL A C 1
ATOM 798 O O . VAL A 1 98 ? -8.005 -1.231 4.116 1.00 95.31 98 VAL A O 1
ATOM 801 N N . LEU A 1 99 ? -8.413 -3.437 4.336 1.00 92.19 99 LEU A N 1
ATOM 802 C CA . LEU A 1 99 ? -8.722 -3.648 2.925 1.00 92.19 99 LEU A CA 1
ATOM 803 C C . LEU A 1 99 ? -10.151 -3.180 2.610 1.00 92.19 99 LEU A C 1
ATOM 805 O O . LEU A 1 99 ? -11.123 -3.706 3.154 1.00 92.19 99 LEU A O 1
ATOM 809 N N . GLY A 1 100 ? -10.281 -2.199 1.717 1.00 87.38 100 GLY A N 1
ATOM 810 C CA . GLY A 1 100 ? -11.566 -1.717 1.214 1.00 87.38 100 GLY A CA 1
ATOM 811 C C . GLY A 1 100 ? -12.129 -2.566 0.069 1.00 87.38 100 GLY A C 1
ATOM 812 O O . GLY A 1 100 ? -11.419 -3.321 -0.596 1.00 87.38 100 GLY A O 1
ATOM 813 N N . GLU A 1 101 ? -13.419 -2.388 -0.228 1.00 86.75 101 GLU A N 1
ATOM 814 C CA . GLU A 1 101 ? -14.119 -3.089 -1.322 1.00 86.75 101 GLU A CA 1
ATOM 815 C C . GLU A 1 101 ? -13.528 -2.789 -2.711 1.00 86.75 101 GLU A C 1
ATOM 817 O O . GLU A 1 101 ? -13.575 -3.615 -3.621 1.00 86.75 101 GLU A O 1
ATOM 822 N N . ASN A 1 102 ? -12.914 -1.615 -2.870 1.00 87.12 102 ASN A N 1
ATOM 823 C CA . ASN A 1 102 ? -12.219 -1.194 -4.088 1.00 87.12 102 ASN A CA 1
ATOM 824 C C . ASN A 1 102 ? -10.831 -1.845 -4.263 1.00 87.12 102 ASN A C 1
ATOM 826 O O . ASN A 1 102 ? -10.109 -1.488 -5.199 1.00 87.12 102 ASN A O 1
ATOM 830 N N . LYS A 1 103 ? -10.461 -2.789 -3.384 1.00 87.44 103 LYS A N 1
ATOM 831 C CA . LYS A 1 103 ? -9.148 -3.447 -3.327 1.00 87.44 103 LYS A CA 1
ATOM 832 C C . LYS A 1 103 ? -7.985 -2.483 -3.055 1.00 87.44 103 LYS A C 1
ATOM 834 O O . LYS A 1 103 ? -6.848 -2.782 -3.415 1.00 87.44 103 LYS A O 1
ATOM 839 N N . LEU A 1 104 ? -8.268 -1.323 -2.464 1.00 92.94 104 LEU A N 1
ATOM 840 C CA . LEU A 1 104 ? -7.260 -0.417 -1.922 1.00 92.94 104 LEU A CA 1
ATOM 841 C C . LEU A 1 104 ? -7.260 -0.521 -0.403 1.00 92.94 104 LEU A C 1
ATOM 843 O O . LEU A 1 104 ? -8.296 -0.764 0.221 1.00 92.94 104 LEU A O 1
ATOM 847 N N . TRP A 1 105 ? -6.089 -0.328 0.183 1.00 94.81 105 TRP A N 1
ATOM 848 C CA . TRP A 1 105 ? -5.935 -0.283 1.626 1.00 94.81 105 TRP A CA 1
ATOM 849 C C . TRP A 1 105 ? -6.166 1.137 2.136 1.00 94.81 105 TRP A C 1
ATOM 851 O O . TRP A 1 105 ? -5.922 2.124 1.445 1.00 94.81 105 TRP A O 1
ATOM 861 N N . SER A 1 106 ? -6.670 1.253 3.356 1.00 94.75 106 SER A N 1
ATOM 862 C CA . SER A 1 106 ? -6.834 2.531 4.051 1.00 94.75 106 SER A CA 1
ATOM 863 C C . SER A 1 106 ? -6.269 2.417 5.453 1.00 94.75 106 SER A C 1
ATOM 865 O O . SER A 1 106 ? -6.504 1.413 6.125 1.00 94.75 106 SER A O 1
ATOM 867 N N . SER A 1 107 ? -5.534 3.432 5.904 1.00 95.56 107 SER A N 1
ATOM 868 C CA . SER A 1 107 ? -5.080 3.472 7.289 1.00 95.56 107 SER A CA 1
ATOM 869 C C . SER A 1 107 ? -6.253 3.741 8.234 1.00 95.56 107 SER A C 1
ATOM 871 O O . SER A 1 107 ? -7.199 4.487 7.940 1.00 95.56 107 SER A O 1
ATOM 873 N N . ALA A 1 108 ? -6.189 3.118 9.400 1.00 96.62 108 ALA A N 1
ATOM 874 C CA . ALA A 1 108 ? -7.173 3.257 10.448 1.00 96.62 108 ALA A CA 1
ATOM 875 C C . ALA A 1 108 ? -6.515 3.140 11.821 1.00 96.62 108 ALA A C 1
ATOM 877 O O . ALA A 1 108 ? -5.426 2.581 11.971 1.00 96.62 108 ALA A O 1
ATOM 878 N N . ARG A 1 109 ? -7.208 3.650 12.836 1.00 96.88 109 ARG A N 1
ATOM 879 C CA . ARG A 1 109 ? -6.869 3.444 14.242 1.00 96.88 109 ARG A CA 1
ATOM 880 C C . ARG A 1 109 ? -7.875 2.501 14.879 1.00 96.88 109 ARG A C 1
ATOM 882 O O . ARG A 1 109 ? -9.075 2.727 14.739 1.00 96.88 109 ARG A O 1
ATOM 889 N N . VAL A 1 110 ? -7.398 1.493 15.601 1.00 97.12 110 VAL A N 1
ATOM 890 C CA . VAL A 1 110 ? -8.259 0.615 16.407 1.00 97.12 110 VAL A CA 1
ATOM 891 C C . VAL A 1 110 ? -8.877 1.425 17.546 1.00 97.12 110 VAL A C 1
ATOM 893 O O . VAL A 1 110 ? -8.145 2.032 18.327 1.00 97.12 110 VAL A O 1
ATOM 896 N N . THR A 1 111 ? -10.207 1.462 17.626 1.00 98.06 111 THR A N 1
ATOM 897 C CA . THR A 1 111 ? -10.963 2.197 18.656 1.00 98.06 111 THR A CA 1
ATOM 898 C C . THR A 1 111 ? -11.528 1.286 19.738 1.00 98.06 111 THR A C 1
ATOM 900 O O . THR A 1 111 ? -11.658 1.738 20.869 1.00 98.06 111 THR A O 1
ATOM 903 N N . ALA A 1 112 ? -11.836 0.030 19.410 1.00 97.06 112 ALA A N 1
ATOM 904 C CA . ALA A 1 112 ? -12.277 -0.990 20.360 1.00 97.06 112 ALA A CA 1
ATOM 905 C C . ALA A 1 112 ? -12.016 -2.399 19.808 1.00 97.06 112 ALA A C 1
ATOM 907 O O . ALA A 1 112 ? -11.883 -2.587 18.592 1.00 97.06 112 ALA A O 1
ATOM 908 N N . MET A 1 113 ? -11.983 -3.393 20.696 1.00 95.62 113 MET A N 1
ATOM 909 C CA . MET A 1 113 ? -11.790 -4.805 20.351 1.00 95.62 113 MET A CA 1
ATOM 910 C C . MET A 1 113 ? -12.837 -5.678 21.047 1.00 95.62 113 MET A C 1
ATOM 912 O O . MET A 1 113 ? -13.063 -5.529 22.246 1.00 95.62 113 MET A O 1
ATOM 916 N N . ASP A 1 114 ? -13.443 -6.604 20.305 1.00 94.00 114 ASP A N 1
ATOM 917 C CA . ASP A 1 114 ? -14.376 -7.608 20.827 1.00 94.00 114 ASP A CA 1
ATOM 918 C C . ASP A 1 114 ? -14.131 -8.956 20.129 1.00 94.00 114 ASP A C 1
ATOM 920 O O . ASP A 1 114 ? -14.554 -9.187 18.991 1.00 94.00 114 ASP A O 1
ATOM 924 N N . GLY A 1 115 ? -13.378 -9.836 20.795 1.00 89.12 115 GLY A N 1
ATOM 925 C CA . GLY A 1 115 ? -12.936 -11.108 20.221 1.00 89.12 115 GLY A CA 1
ATOM 926 C C . GLY A 1 115 ? -12.138 -10.909 18.927 1.00 89.12 115 GLY A C 1
ATOM 927 O O . GLY A 1 115 ? -11.137 -10.198 18.911 1.00 89.12 115 GLY A O 1
ATOM 928 N N . GLU A 1 116 ? -12.595 -11.530 17.836 1.00 89.94 116 GLU A N 1
ATOM 929 C CA . GLU A 1 116 ? -11.972 -11.431 16.504 1.00 89.94 116 GLU A CA 1
ATOM 930 C C . GLU A 1 116 ? -12.425 -10.197 15.702 1.00 89.94 116 GLU A C 1
ATOM 932 O O . GLU A 1 116 ? -12.001 -10.012 14.558 1.00 89.94 116 GLU A O 1
ATOM 937 N N . LYS A 1 117 ? -13.299 -9.354 16.266 1.00 94.00 117 LYS A N 1
ATOM 938 C CA . LYS A 1 117 ? -13.795 -8.138 15.615 1.00 94.00 117 LYS A CA 1
ATOM 939 C C . LYS A 1 117 ? -13.152 -6.897 16.210 1.00 94.00 117 LYS A C 1
ATOM 941 O O . LYS A 1 117 ? -13.028 -6.745 17.424 1.00 94.00 117 LYS A O 1
ATOM 946 N N . LEU A 1 118 ? -12.798 -5.970 15.330 1.00 95.81 118 LEU A N 1
ATOM 947 C CA . LEU A 1 118 ? -12.221 -4.679 15.677 1.00 95.81 118 LEU A CA 1
ATOM 948 C C . LEU A 1 118 ? -13.160 -3.569 15.212 1.00 95.81 118 LEU A C 1
ATOM 950 O O . LEU A 1 118 ? -13.617 -3.581 14.067 1.00 95.81 118 LEU A O 1
ATOM 954 N N . ALA A 1 119 ? -13.407 -2.588 16.076 1.00 97.62 119 ALA A N 1
ATOM 955 C CA . ALA A 1 119 ? -13.883 -1.284 15.638 1.00 97.62 119 ALA A CA 1
ATOM 956 C C . ALA A 1 119 ? -12.662 -0.440 15.268 1.00 97.62 119 ALA A C 1
ATOM 958 O O . ALA A 1 119 ? -11.692 -0.356 16.028 1.00 97.62 119 ALA A O 1
ATOM 959 N N . VAL A 1 120 ? -12.683 0.154 14.079 1.00 97.75 120 VAL A N 1
ATOM 960 C CA . VAL A 1 120 ? -11.579 0.971 13.577 1.00 97.75 120 VAL A CA 1
ATOM 961 C C . VAL A 1 120 ? -12.106 2.272 12.990 1.00 97.75 120 VAL A C 1
ATOM 963 O O . VAL A 1 120 ? -13.115 2.296 12.281 1.00 97.75 120 VAL A O 1
ATOM 966 N N . ARG A 1 121 ? -11.396 3.369 13.252 1.00 97.69 121 ARG A N 1
ATOM 967 C CA . ARG A 1 121 ? -11.656 4.681 12.658 1.00 97.69 121 ARG A CA 1
ATOM 968 C C . ARG A 1 121 ? -10.678 4.934 11.524 1.00 97.69 121 ARG A C 1
ATOM 970 O O . ARG A 1 121 ? -9.478 5.053 11.769 1.00 97.69 121 ARG A O 1
ATOM 977 N N . LEU A 1 122 ? -11.187 5.048 10.301 1.00 96.06 122 LEU A N 1
ATOM 978 C CA . LEU A 1 122 ? -10.385 5.394 9.129 1.00 96.06 122 LEU A CA 1
ATOM 979 C C . LEU A 1 122 ? -9.759 6.779 9.318 1.00 96.06 122 LEU A C 1
ATOM 981 O O . LEU A 1 122 ? -10.475 7.734 9.629 1.00 96.06 122 LEU A O 1
ATOM 985 N N . LEU A 1 123 ? -8.448 6.913 9.109 1.00 94.69 123 LEU A N 1
ATOM 986 C CA . LEU A 1 123 ? -7.757 8.180 9.382 1.00 94.69 123 LEU A CA 1
ATOM 987 C C . LEU A 1 123 ? -8.139 9.277 8.384 1.00 94.69 123 LEU A C 1
ATOM 989 O O . LEU A 1 123 ? -8.275 10.434 8.771 1.00 94.69 123 LEU A O 1
ATOM 993 N N . LEU A 1 124 ? -8.353 8.914 7.116 1.00 91.69 124 LEU A N 1
ATOM 994 C CA . LEU A 1 124 ? -8.655 9.878 6.057 1.00 91.69 124 LEU A CA 1
ATOM 995 C C . LEU A 1 124 ? -10.090 10.421 6.129 1.00 91.69 124 LEU A C 1
ATOM 997 O O . LEU A 1 124 ? -10.317 11.603 5.897 1.00 91.69 124 LEU A O 1
ATOM 1001 N N . THR A 1 125 ? -11.068 9.559 6.420 1.00 93.31 125 THR A N 1
ATOM 1002 C CA . THR A 1 125 ? -12.498 9.923 6.371 1.00 93.31 125 THR A CA 1
ATOM 1003 C C . THR A 1 125 ? -13.114 10.153 7.747 1.00 93.31 125 THR A C 1
ATOM 1005 O O . THR A 1 125 ? -14.220 10.678 7.835 1.00 93.31 125 THR A O 1
ATOM 1008 N N . GLY A 1 126 ? -12.454 9.709 8.821 1.00 95.06 126 GLY A N 1
ATOM 1009 C CA . GLY A 1 126 ? -13.015 9.686 10.172 1.00 95.06 126 GLY A CA 1
ATOM 1010 C C . GLY A 1 126 ? -14.141 8.663 10.370 1.00 95.06 126 GLY A C 1
ATOM 1011 O O . GLY A 1 126 ? -14.663 8.554 11.478 1.00 95.06 126 GLY A O 1
ATOM 1012 N N . LYS A 1 127 ? -14.520 7.908 9.329 1.00 95.88 127 LYS A N 1
ATOM 1013 C CA . LYS A 1 127 ? -15.581 6.899 9.394 1.00 95.88 127 LYS A CA 1
ATOM 1014 C C . LYS A 1 127 ? -15.160 5.749 10.304 1.00 95.88 127 LYS A C 1
ATOM 1016 O O . LYS A 1 127 ? -14.051 5.233 10.182 1.00 95.88 127 LYS A O 1
ATOM 1021 N N . GLU A 1 128 ? -16.077 5.320 11.161 1.00 97.62 128 GLU A N 1
ATOM 1022 C CA . GLU A 1 128 ? -15.909 4.142 12.006 1.00 97.62 128 GLU A CA 1
ATOM 1023 C C . GLU A 1 128 ? -16.551 2.920 11.341 1.00 97.62 128 GLU A C 1
ATOM 1025 O O . GLU A 1 128 ? -17.663 3.001 10.808 1.00 97.62 128 GLU A O 1
ATOM 1030 N N . ILE A 1 129 ? -15.822 1.806 11.306 1.00 96.25 129 ILE A N 1
ATOM 1031 C CA . ILE A 1 129 ? -16.254 0.546 10.694 1.00 96.25 129 ILE A CA 1
ATOM 1032 C C . ILE A 1 129 ? -15.866 -0.633 11.587 1.00 96.25 129 ILE A C 1
ATOM 1034 O O . ILE A 1 129 ? -14.905 -0.553 12.350 1.00 96.25 129 ILE A O 1
ATOM 1038 N N . ALA A 1 130 ? -16.604 -1.735 11.464 1.00 96.06 130 ALA A N 1
ATOM 1039 C CA . ALA A 1 130 ? -16.248 -3.010 12.074 1.00 96.06 130 ALA A CA 1
ATOM 1040 C C . ALA A 1 130 ? -15.519 -3.888 11.050 1.00 96.06 130 ALA A C 1
ATOM 1042 O O . ALA A 1 130 ? -15.971 -4.002 9.907 1.00 96.06 130 ALA A O 1
ATOM 1043 N N . VAL A 1 131 ? -14.408 -4.502 11.451 1.00 94.56 131 VAL A N 1
ATOM 1044 C CA . VAL A 1 131 ? -13.576 -5.358 10.594 1.00 94.56 131 VAL A CA 1
ATOM 1045 C C . VAL A 1 131 ? -13.141 -6.611 11.343 1.00 94.56 131 VAL A C 1
ATOM 1047 O O . VAL A 1 131 ? -12.937 -6.578 12.554 1.00 94.56 131 VAL A O 1
ATOM 1050 N N . ASP A 1 132 ? -12.996 -7.715 10.617 1.00 92.06 132 ASP A N 1
ATOM 1051 C CA . ASP A 1 132 ? -12.415 -8.940 11.167 1.00 92.06 132 ASP A CA 1
ATOM 1052 C C . ASP A 1 132 ? -10.898 -8.758 11.329 1.00 92.06 132 ASP A C 1
ATOM 1054 O O . ASP A 1 132 ? -10.245 -8.155 10.470 1.00 92.06 132 ASP A O 1
ATOM 1058 N N . GLN A 1 133 ? -10.314 -9.311 12.393 1.00 89.19 133 GLN A N 1
ATOM 1059 C CA . GLN A 1 133 ? -8.873 -9.219 12.647 1.00 89.19 133 GLN A CA 1
ATOM 1060 C C . GLN A 1 133 ? -8.047 -9.799 11.484 1.00 89.19 133 GLN A C 1
ATOM 1062 O O . GLN A 1 133 ? -6.982 -9.290 11.171 1.00 89.19 133 GLN A O 1
ATOM 1067 N N . ASN A 1 134 ? -8.546 -10.801 10.756 1.00 86.94 134 ASN A N 1
ATOM 1068 C CA . ASN A 1 134 ? -7.854 -11.362 9.586 1.00 86.94 134 ASN A CA 1
ATOM 1069 C C . ASN A 1 134 ? -7.888 -10.471 8.322 1.00 86.94 134 ASN A C 1
ATOM 1071 O O . ASN A 1 134 ? -7.284 -10.828 7.312 1.00 86.94 134 ASN A O 1
ATOM 1075 N N . LYS A 1 135 ? -8.594 -9.334 8.359 1.00 88.62 135 LYS A N 1
ATOM 1076 C CA . LYS A 1 135 ? -8.703 -8.355 7.260 1.00 88.62 135 LYS A CA 1
ATOM 1077 C C . LYS A 1 135 ? -7.942 -7.062 7.537 1.00 88.62 135 LYS A C 1
ATOM 1079 O O . LYS A 1 135 ? -8.119 -6.078 6.813 1.00 88.62 135 LYS A O 1
ATOM 1084 N N . ILE A 1 136 ? -7.113 -7.057 8.576 1.00 92.25 136 ILE A N 1
ATOM 1085 C CA . ILE A 1 136 ? -6.225 -5.944 8.884 1.00 92.25 136 ILE A CA 1
ATOM 1086 C C . ILE A 1 136 ? -4.763 -6.328 8.663 1.00 92.25 136 ILE A C 1
ATOM 1088 O O . ILE A 1 136 ? -4.389 -7.495 8.756 1.00 92.25 136 ILE A O 1
ATOM 1092 N N . TYR A 1 137 ? -3.930 -5.324 8.414 1.00 92.94 137 TYR A N 1
ATOM 1093 C CA . TYR A 1 137 ? -2.477 -5.468 8.413 1.00 92.94 137 TYR A CA 1
ATOM 1094 C C . TYR A 1 137 ? -1.873 -4.412 9.343 1.00 92.94 137 TYR A C 1
ATOM 1096 O O . TYR A 1 137 ? -2.174 -3.230 9.166 1.00 92.94 137 TYR A O 1
ATOM 1104 N N . PRO A 1 138 ? -1.069 -4.771 10.357 1.00 92.19 138 PRO A N 1
ATOM 1105 C CA . PRO A 1 138 ? -0.493 -3.777 11.256 1.00 92.19 138 PRO A CA 1
ATOM 1106 C C . PRO A 1 138 ? 0.446 -2.827 10.505 1.00 92.19 138 PRO A C 1
ATOM 1108 O O . PRO A 1 138 ? 1.265 -3.261 9.698 1.00 92.19 138 PRO A O 1
ATOM 1111 N N . ILE A 1 139 ? 0.344 -1.527 10.786 1.00 89.12 139 ILE A N 1
ATOM 1112 C CA . ILE A 1 139 ? 1.276 -0.530 10.249 1.00 89.12 139 ILE A CA 1
ATOM 1113 C C . ILE A 1 139 ? 2.447 -0.430 11.235 1.00 89.12 139 ILE A C 1
ATOM 1115 O O . ILE A 1 139 ? 2.206 -0.079 12.397 1.00 89.12 139 ILE A O 1
ATOM 1119 N N . PRO A 1 140 ? 3.696 -0.727 10.823 1.00 71.31 140 PRO A N 1
ATOM 1120 C CA . PRO A 1 140 ? 4.852 -0.601 11.699 1.00 71.31 140 PRO A CA 1
ATOM 1121 C C . PRO A 1 140 ? 4.986 0.838 12.197 1.00 71.31 140 PRO A C 1
ATOM 1123 O O . PRO A 1 140 ? 5.230 1.763 11.423 1.00 71.31 140 PR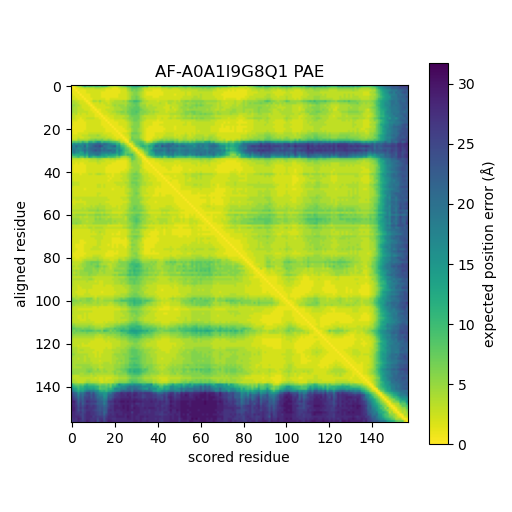O A O 1
ATOM 1126 N N . GLN A 1 141 ? 4.840 1.026 13.506 1.00 67.88 141 GLN A N 1
ATOM 1127 C CA . GLN A 1 141 ? 5.226 2.266 14.164 1.00 67.88 141 GLN A CA 1
ATOM 1128 C C . GLN A 1 141 ? 6.734 2.203 14.340 1.00 67.88 141 GLN A C 1
ATOM 1130 O O . GLN A 1 141 ? 7.223 1.620 15.307 1.00 67.88 141 GLN A O 1
ATOM 1135 N N . LEU A 1 142 ? 7.474 2.723 13.365 1.00 60.88 142 LEU A N 1
ATOM 1136 C CA . LEU A 1 142 ? 8.916 2.879 13.499 1.00 60.88 142 LEU A CA 1
ATOM 1137 C C . LEU A 1 142 ? 9.155 3.707 14.766 1.00 60.88 142 LEU A C 1
ATOM 1139 O O . LEU A 1 142 ? 8.718 4.854 14.853 1.00 60.88 142 LEU A O 1
ATOM 1143 N N . ALA A 1 143 ? 9.748 3.086 15.785 1.00 48.72 143 ALA A N 1
ATOM 1144 C CA . ALA A 1 143 ? 10.023 3.763 17.037 1.00 48.72 143 ALA A CA 1
ATOM 1145 C C . ALA A 1 143 ? 10.944 4.959 16.747 1.00 48.72 143 ALA A C 1
ATOM 1147 O O . ALA A 1 143 ? 12.049 4.769 16.242 1.00 48.72 143 ALA A O 1
ATOM 1148 N N . ASN A 1 144 ? 10.455 6.150 17.104 1.00 42.38 144 ASN A N 1
ATOM 1149 C CA . ASN A 1 144 ? 11.081 7.477 17.046 1.00 42.38 144 ASN A CA 1
ATOM 1150 C C . ASN A 1 144 ? 10.854 8.286 15.761 1.00 42.38 144 ASN A C 1
ATOM 1152 O O . ASN A 1 144 ? 11.606 8.161 14.806 1.00 42.38 144 ASN A O 1
ATOM 1156 N N . ASP A 1 145 ? 9.869 9.192 15.835 1.00 41.62 145 ASP A N 1
ATOM 1157 C CA . ASP A 1 145 ? 9.963 10.590 15.365 1.00 41.62 145 ASP A CA 1
ATOM 1158 C C . ASP A 1 145 ? 9.074 11.551 16.203 1.00 41.62 145 ASP A C 1
ATOM 1160 O O . ASP A 1 145 ? 8.785 12.677 15.794 1.00 41.62 145 ASP A O 1
ATOM 1164 N N . ASP A 1 146 ? 8.684 11.171 17.431 1.00 39.78 146 ASP A N 1
ATOM 1165 C CA . ASP A 1 146 ? 8.003 12.089 18.372 1.00 39.78 146 ASP A CA 1
ATOM 1166 C C . ASP A 1 146 ? 8.926 13.239 18.850 1.00 39.78 146 ASP A C 1
ATOM 1168 O O . ASP A 1 146 ? 8.463 14.239 19.396 1.00 39.78 146 ASP A O 1
ATOM 1172 N N . GLU A 1 147 ? 10.235 13.178 18.564 1.00 38.88 147 GLU A N 1
ATOM 1173 C CA . GLU A 1 147 ? 11.158 14.311 18.746 1.00 38.88 147 GLU A CA 1
ATOM 1174 C C . GLU A 1 147 ? 11.172 15.306 17.563 1.00 38.88 147 GLU A C 1
ATOM 1176 O O . GLU A 1 147 ? 11.680 16.424 17.698 1.00 38.88 147 GLU A O 1
ATOM 1181 N N . GLY A 1 148 ? 10.580 14.964 16.412 1.00 34.97 148 GLY A N 1
ATOM 1182 C CA . GLY A 1 148 ? 10.553 15.827 15.223 1.00 34.97 148 GLY A CA 1
ATOM 1183 C C . GLY A 1 148 ? 9.462 16.903 15.254 1.00 34.97 148 GLY A C 1
ATOM 1184 O O . GLY A 1 148 ? 9.628 17.984 14.685 1.00 34.97 148 GLY A O 1
ATOM 1185 N N . PHE A 1 149 ? 8.355 16.657 15.962 1.00 37.56 149 PHE A N 1
ATOM 1186 C CA . PHE A 1 149 ? 7.209 17.576 15.976 1.00 37.56 149 PHE A CA 1
ATOM 1187 C C . PHE A 1 149 ? 7.354 18.725 16.991 1.00 37.56 149 PHE A C 1
ATOM 1189 O O . PHE A 1 149 ? 6.729 19.777 16.841 1.00 37.56 149 PHE A O 1
ATOM 1196 N N . VAL A 1 150 ? 8.219 18.573 18.003 1.00 33.59 150 VAL A N 1
ATOM 1197 C CA . VAL A 1 150 ? 8.474 19.623 19.008 1.00 33.59 150 VAL A CA 1
ATOM 1198 C C . VAL A 1 150 ? 9.444 20.691 18.479 1.00 33.59 150 VAL A C 1
ATOM 1200 O O . VAL A 1 150 ? 9.261 21.874 18.768 1.00 33.59 150 VAL A O 1
ATOM 1203 N N . LYS A 1 151 ? 10.413 20.330 17.623 1.00 31.02 151 LYS A N 1
ATOM 1204 C CA . LYS A 1 151 ? 11.418 21.280 17.102 1.00 31.02 151 LYS A CA 1
ATOM 1205 C C . LYS A 1 151 ? 10.886 22.297 16.088 1.00 31.02 151 LYS A C 1
ATOM 1207 O O . LYS A 1 151 ? 11.469 23.370 15.956 1.00 31.02 151 LYS A O 1
ATOM 1212 N N . LEU A 1 152 ? 9.767 22.024 15.416 1.00 38.81 152 LEU A N 1
ATOM 1213 C CA . LEU A 1 152 ? 9.161 22.968 14.463 1.00 38.81 152 LEU A CA 1
ATOM 1214 C C . LEU A 1 152 ? 8.359 24.094 15.135 1.00 38.81 152 LEU A C 1
ATOM 1216 O O . LEU A 1 152 ? 8.146 25.134 14.516 1.00 38.81 152 LEU A O 1
ATOM 1220 N N . LYS A 1 153 ? 7.967 23.944 16.409 1.00 37.88 153 LYS A N 1
ATOM 1221 C CA . LYS A 1 153 ? 7.316 25.028 17.169 1.00 37.88 153 LYS A CA 1
ATOM 1222 C C . LYS A 1 153 ? 8.304 26.030 17.770 1.00 37.88 153 LYS A C 1
ATOM 1224 O O . LYS A 1 153 ? 7.908 27.144 18.076 1.00 37.88 153 LYS A O 1
ATOM 1229 N N . SER A 1 154 ? 9.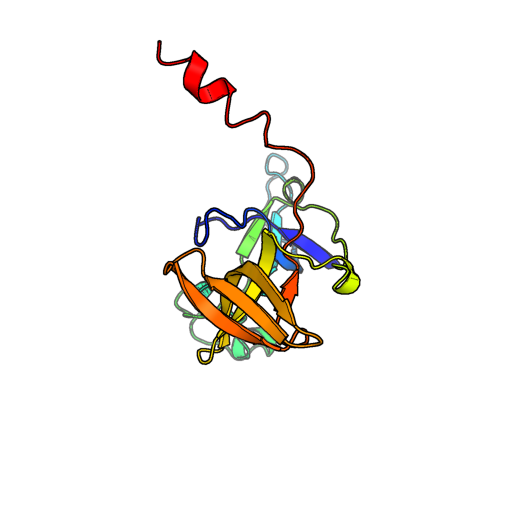581 25.669 17.896 1.00 39.06 154 SER A N 1
ATOM 1230 C CA . SER A 1 154 ? 10.629 26.544 18.445 1.00 39.06 154 SER A CA 1
ATOM 1231 C C . SER A 1 154 ? 11.316 27.455 17.415 1.00 39.06 154 SER A C 1
ATOM 1233 O O . SER A 1 154 ? 12.153 28.258 17.804 1.00 39.06 154 SER A O 1
ATOM 1235 N N . PHE A 1 155 ? 10.975 27.354 16.124 1.00 43.12 155 PHE A N 1
ATOM 1236 C CA . PHE A 1 155 ? 11.512 28.228 15.061 1.00 43.12 155 PHE A CA 1
ATOM 1237 C C . PHE A 1 155 ? 10.531 29.307 14.575 1.00 43.12 155 PHE A C 1
ATOM 1239 O O . PHE A 1 155 ? 10.899 30.151 13.763 1.00 43.12 155 PHE A O 1
ATOM 1246 N N . PHE A 1 156 ? 9.305 29.312 15.102 1.00 43.81 156 PHE A N 1
ATOM 1247 C CA . PHE A 1 156 ? 8.338 30.395 14.935 1.00 43.81 156 PHE A CA 1
ATOM 1248 C C . PHE A 1 156 ? 7.855 30.845 16.313 1.00 43.81 156 PHE A C 1
ATOM 1250 O O . PHE A 1 156 ? 6.708 30.608 16.689 1.00 43.81 156 PHE A O 1
ATOM 1257 N N . SER A 1 157 ? 8.749 31.460 17.084 1.00 40.97 157 SER A N 1
ATOM 1258 C CA . SER A 1 157 ? 8.368 32.329 18.193 1.00 40.97 157 SER A CA 1
ATOM 1259 C C . SER A 1 157 ? 9.396 33.424 18.402 1.00 40.97 157 SER A C 1
ATOM 1261 O O . SER A 1 157 ? 10.584 33.182 18.099 1.00 40.97 157 SER A O 1
#

Sequence (157 aa):
MHCLAPYNRTVDRAVHFHDAVILDFVEDSSEEDDLKVKVLYGHPLEAAMRPCEYFLNDRCNYGNECRFSHGEEVSFSALREYQQPDISMVRENSLVFVLGENKLWSSARVTAMDGEKLAVRLLLTGKEIAVDQNKIYPIPQLANDDEGFVKLKSFFS

pLDDT: mean 86.37, std 16.97, range [31.02, 98.06]

Organism: Brugia malayi (NCBI:txid6279)

Nearest PDB structures (foldseek):
  4ii1-assembly1_A  TM=7.205E-01  e=1.562E-11  Homo sapiens
  4ii1-assembly4_D  TM=5.772E-01  e=2.768E-12  Homo sapiens
  4ii1-assembly3_C  TM=6.827E-01  e=1.724E-10  Homo sapiens
  5ohq-assembly1_A  TM=4.466E-01  e=6.508E-05  Homo sapiens
  8w8f-assembly1_Z  TM=4.434E-01  e=5.286E-02  Homo sapiens

Radius of gyration: 17.84 Å; Cα contacts (8 Å, |Δi|>4): 274; chains: 1; bounding box: 45×44×45 Å

InterPro domains:
  IPR000571 Zinc finger, CCCH-type [PS50103] (46-73)
  IPR000571 Zinc finger, CCCH-type [SM00356] (46-72)
  IPR036855 Zinc finger, CCCH-type superfamily [SSF90229] (48-71)
  IPR041367 E3 ligase, CCCH-type zinc finger [PF18044] (50-70)